Protein AF-A0AAV5K6R4-F1 (afdb_monomer)

Radius of gyration: 21.25 Å; Cα contacts (8 Å, |Δi|>4): 133; chains: 1; bounding box: 49×36×51 Å

Sequence (91 aa):
MRRYFHPDGSQTADPGDQVWGGHECCYCIVTSFFVGEGRIREHYVRINRWPRLLISRKEDWSWEMSNCIFHYNSIPDADKEGGTGPLSLLL

Foldseek 3Di:
DDWDADPVQKIFDDCPDPVQNGDIWGKDFDFDDDDDDDDDGDGDIDTHPDFDWDWDADPQQWIWTDDPPDIDIDDFDCVDDVTTHDPPPPD

Organism: NCBI:txid152421

Secondary structure (DSSP, 8-state):
--EEE-TTSEEEE-TT-TTTTT--EEEEEEE---SSS-----EEEEES-PPPPEEEE-TTSPEEEE-SS-EEEPPP-TTSTT-SS------

pLDDT: mean 71.45, std 11.91, range [42.09, 91.31]

Mean predicted aligned error: 14.52 Å

Structure (mmCIF, N/CA/C/O backbone):
data_AF-A0AAV5K6R4-F1
#
_entry.id   AF-A0AAV5K6R4-F1
#
loop_
_atom_site.group_PDB
_atom_site.id
_atom_site.type_symbol
_atom_site.label_atom_id
_atom_site.label_alt_id
_atom_site.label_comp_id
_atom_site.label_asym_id
_atom_site.label_entity_id
_atom_site.label_seq_id
_atom_site.pdbx_PDB_ins_code
_atom_site.Cartn_x
_atom_site.Cartn_y
_atom_site.Cartn_z
_atom_site.occupancy
_atom_site.B_iso_or_equiv
_atom_site.auth_seq_id
_atom_site.auth_comp_id
_atom_site.auth_asym_id
_atom_site.auth_atom_id
_atom_site.pdbx_PDB_model_num
ATOM 1 N N . MET A 1 1 ? 15.773 -9.566 -16.276 1.00 63.25 1 MET A N 1
ATOM 2 C CA . MET A 1 1 ? 14.669 -8.673 -15.877 1.00 63.25 1 MET A CA 1
ATOM 3 C C . MET A 1 1 ? 15.171 -7.240 -15.979 1.00 63.25 1 MET A C 1
ATOM 5 O O . MET A 1 1 ? 15.935 -6.822 -15.118 1.00 63.25 1 MET A O 1
ATOM 9 N N . ARG A 1 2 ? 14.869 -6.538 -17.079 1.00 64.19 2 ARG A N 1
ATOM 10 C CA . ARG A 1 2 ? 15.264 -5.133 -17.272 1.00 64.19 2 ARG A CA 1
ATOM 11 C C . ARG A 1 2 ? 14.056 -4.230 -17.047 1.00 64.19 2 ARG A C 1
ATOM 13 O O . ARG A 1 2 ? 12.924 -4.610 -17.351 1.00 64.19 2 ARG A O 1
ATOM 20 N N . ARG A 1 3 ? 14.298 -3.071 -16.445 1.00 72.25 3 ARG A N 1
ATOM 21 C CA . ARG A 1 3 ? 13.295 -2.039 -16.177 1.00 72.25 3 ARG A CA 1
ATOM 22 C C . ARG A 1 3 ? 13.809 -0.741 -16.765 1.00 72.25 3 ARG A C 1
ATOM 24 O O . ARG A 1 3 ? 14.975 -0.403 -16.559 1.00 72.25 3 ARG A O 1
ATOM 31 N N . TYR A 1 4 ? 12.944 -0.052 -17.491 1.00 78.00 4 TYR A N 1
ATOM 32 C CA . TYR A 1 4 ? 13.252 1.232 -18.097 1.00 78.00 4 TYR A CA 1
ATOM 33 C C . TYR A 1 4 ? 12.438 2.292 -17.371 1.00 78.00 4 TYR A C 1
ATOM 35 O O . TYR A 1 4 ? 11.218 2.178 -17.265 1.00 78.00 4 TYR A O 1
ATOM 43 N N . PHE A 1 5 ? 13.137 3.278 -16.821 1.00 76.25 5 PHE 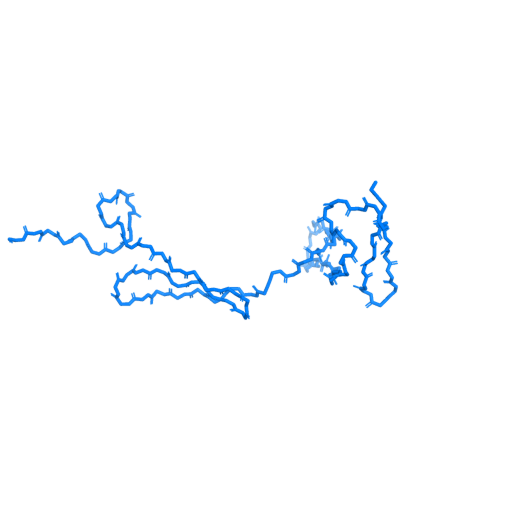A N 1
ATOM 44 C CA . PHE A 1 5 ? 12.545 4.381 -16.077 1.00 76.25 5 PHE A CA 1
ATOM 45 C C . PHE A 1 5 ? 12.497 5.596 -16.988 1.00 76.25 5 PHE A C 1
ATOM 47 O O . PHE A 1 5 ? 13.533 5.998 -17.526 1.00 76.25 5 PHE A O 1
ATOM 54 N N . HIS A 1 6 ? 11.310 6.167 -17.151 1.00 77.31 6 HIS A N 1
ATOM 55 C CA . HIS A 1 6 ? 11.101 7.315 -18.021 1.00 77.31 6 HIS A CA 1
ATOM 56 C C . HIS A 1 6 ? 11.052 8.618 -17.213 1.00 77.31 6 HIS A C 1
ATOM 58 O O . HIS A 1 6 ? 10.658 8.609 -16.044 1.00 77.31 6 HIS A O 1
ATOM 64 N N . PRO A 1 7 ? 11.436 9.763 -17.806 1.00 68.19 7 PRO A N 1
ATOM 65 C CA . PRO A 1 7 ? 11.418 11.055 -17.116 1.00 68.19 7 PRO A CA 1
ATOM 66 C C . PRO A 1 7 ? 10.037 11.501 -16.610 1.00 68.19 7 PRO A C 1
ATOM 68 O O . PRO A 1 7 ? 9.958 12.328 -15.706 1.00 68.19 7 PRO A O 1
ATOM 71 N N . ASP A 1 8 ? 8.959 10.967 -17.184 1.00 72.06 8 ASP A N 1
ATOM 72 C CA . ASP A 1 8 ? 7.570 11.287 -16.842 1.00 72.06 8 ASP A CA 1
ATOM 73 C C . ASP A 1 8 ? 7.018 10.493 -15.643 1.00 72.06 8 ASP A C 1
ATOM 75 O O . ASP A 1 8 ? 5.885 10.720 -15.221 1.00 72.06 8 ASP A O 1
ATOM 79 N N . GLY A 1 9 ? 7.804 9.578 -15.065 1.00 62.75 9 GLY A N 1
ATOM 80 C CA . GLY A 1 9 ? 7.351 8.745 -13.952 1.00 62.75 9 GLY A CA 1
ATOM 81 C C . GLY A 1 9 ? 6.682 7.431 -14.369 1.00 62.75 9 GLY A C 1
ATOM 82 O O . GLY A 1 9 ? 6.135 6.731 -13.511 1.00 62.75 9 GLY A O 1
ATOM 83 N N . SER A 1 10 ? 6.726 7.065 -15.652 1.00 68.81 10 SER A N 1
ATOM 84 C CA . SER A 1 10 ? 6.290 5.755 -16.142 1.00 68.81 10 SER A CA 1
ATOM 85 C C . SER A 1 10 ? 7.439 4.739 -16.178 1.00 68.81 10 SER A C 1
ATOM 87 O O . SER A 1 10 ? 8.623 5.083 -16.263 1.00 68.81 10 SER A O 1
ATOM 89 N N . GLN A 1 11 ? 7.100 3.453 -16.079 1.00 72.50 11 GLN A N 1
ATOM 90 C CA . GLN A 1 11 ? 8.053 2.354 -16.232 1.00 72.50 11 GLN A CA 1
ATOM 91 C C . GLN A 1 11 ? 7.574 1.367 -17.282 1.00 72.50 11 GLN A C 1
ATOM 93 O O . GLN A 1 11 ? 6.414 0.957 -17.267 1.00 72.50 11 GLN A O 1
ATOM 98 N N . THR A 1 12 ? 8.504 0.924 -18.127 1.00 77.19 12 THR A N 1
ATOM 99 C CA . THR A 1 12 ? 8.273 -0.179 -19.063 1.00 77.19 12 THR A CA 1
ATOM 100 C C . THR A 1 12 ? 9.159 -1.377 -18.729 1.00 77.19 12 THR A C 1
ATOM 102 O O . THR A 1 12 ? 10.249 -1.258 -18.150 1.00 77.19 12 THR A O 1
ATOM 105 N N . ALA A 1 13 ? 8.664 -2.563 -19.073 1.00 78.00 13 ALA A N 1
ATOM 106 C CA . ALA A 1 13 ? 9.373 -3.828 -18.938 1.00 78.00 13 ALA A CA 1
ATOM 107 C C . ALA A 1 13 ? 9.681 -4.414 -20.323 1.00 78.00 13 ALA A C 1
ATOM 109 O O . ALA A 1 13 ? 9.056 -4.043 -21.316 1.00 78.00 13 ALA A O 1
ATOM 110 N N . ASP A 1 14 ? 10.643 -5.337 -20.382 1.00 79.69 14 ASP A N 1
ATOM 111 C CA . ASP A 1 14 ? 10.897 -6.098 -21.607 1.00 79.69 14 ASP A CA 1
ATOM 112 C C . ASP A 1 14 ? 9.626 -6.857 -22.050 1.00 79.69 14 ASP A C 1
ATOM 114 O O . ASP A 1 14 ? 8.915 -7.391 -21.194 1.00 79.69 14 ASP A O 1
ATOM 118 N N . PRO A 1 15 ? 9.372 -7.011 -23.364 1.00 69.56 15 PRO A N 1
ATOM 119 C CA . PRO A 1 15 ? 8.209 -7.745 -23.882 1.00 69.56 15 PRO A CA 1
ATOM 120 C C . PRO A 1 15 ? 8.099 -9.209 -23.415 1.00 69.56 15 PRO A C 1
ATOM 122 O O . PRO A 1 15 ? 7.035 -9.808 -23.509 1.00 69.56 15 PRO A O 1
ATOM 125 N N . GLY A 1 16 ? 9.192 -9.797 -22.915 1.00 73.56 16 GLY A N 1
ATOM 126 C CA . GLY A 1 16 ? 9.227 -11.151 -22.348 1.00 73.56 16 GLY A CA 1
ATOM 127 C C . GLY A 1 16 ? 9.063 -11.215 -20.826 1.00 73.56 16 GLY A C 1
ATOM 128 O O . GLY A 1 16 ? 9.263 -12.283 -20.242 1.00 73.56 16 GLY A O 1
ATOM 129 N N . ASP A 1 17 ? 8.766 -10.095 -20.161 1.00 74.62 17 ASP A N 1
ATOM 130 C CA . ASP A 1 17 ? 8.673 -10.044 -18.707 1.00 74.62 17 ASP A CA 1
ATOM 131 C C . ASP A 1 17 ? 7.434 -10.781 -18.180 1.00 74.62 17 ASP A C 1
ATOM 133 O O . ASP A 1 17 ? 6.303 -10.314 -18.295 1.00 74.62 17 ASP A O 1
ATOM 137 N N . GLN A 1 18 ? 7.672 -11.935 -17.559 1.00 64.56 18 GLN A N 1
ATOM 138 C CA . GLN A 1 18 ? 6.623 -12.813 -17.031 1.00 64.56 18 GLN A CA 1
ATOM 139 C C . GLN A 1 18 ? 5.929 -12.268 -15.773 1.00 64.56 18 GLN A C 1
ATOM 141 O O . GLN A 1 18 ? 4.904 -12.806 -15.371 1.00 64.56 18 GLN A O 1
ATOM 146 N N . VAL A 1 19 ? 6.485 -11.242 -15.120 1.00 60.78 19 VAL A N 1
ATOM 147 C CA . VAL A 1 19 ? 5.939 -10.706 -13.863 1.00 60.78 19 VAL A CA 1
ATOM 148 C C . VAL A 1 19 ? 4.924 -9.607 -14.147 1.00 60.78 19 VAL A C 1
ATOM 150 O O . VAL A 1 19 ? 3.925 -9.508 -13.442 1.00 60.78 19 VAL A O 1
ATOM 153 N N . TRP A 1 20 ? 5.171 -8.774 -15.161 1.00 61.25 20 TRP A N 1
ATOM 154 C CA . TRP A 1 20 ? 4.271 -7.673 -15.528 1.00 61.25 20 TRP A CA 1
ATOM 155 C C . TRP A 1 20 ? 3.510 -7.894 -16.824 1.00 61.25 20 TRP A C 1
ATOM 157 O O . TRP A 1 20 ? 2.629 -7.099 -17.119 1.00 61.25 20 TRP A O 1
ATOM 167 N N . GLY A 1 21 ? 3.839 -8.914 -17.619 1.00 56.31 21 GLY A N 1
ATOM 168 C CA . GLY A 1 21 ? 3.125 -9.211 -18.864 1.00 56.31 21 GLY A CA 1
ATOM 169 C C . GLY A 1 21 ? 3.094 -8.046 -19.863 1.00 56.31 21 GLY A C 1
ATOM 170 O O . GLY A 1 21 ? 2.177 -7.970 -20.671 1.00 56.31 21 GLY A O 1
ATOM 171 N N . GLY A 1 22 ? 4.048 -7.108 -19.782 1.00 54.47 22 GLY A N 1
ATOM 172 C CA . GLY A 1 22 ? 4.065 -5.892 -20.603 1.00 54.47 22 GLY A CA 1
ATOM 173 C C . GLY A 1 22 ? 3.137 -4.760 -20.137 1.00 54.47 22 GLY A C 1
ATOM 174 O O . GLY A 1 22 ? 2.994 -3.779 -20.860 1.00 54.47 22 GLY A O 1
ATOM 175 N N . HIS A 1 23 ? 2.522 -4.852 -18.954 1.00 53.38 23 HIS A N 1
ATOM 176 C CA . HIS A 1 23 ? 1.701 -3.774 -18.398 1.00 53.38 23 HIS A CA 1
ATOM 177 C C . HIS A 1 23 ? 2.556 -2.596 -17.905 1.00 53.38 23 HIS A C 1
ATOM 179 O O . HIS A 1 23 ? 3.548 -2.782 -17.200 1.00 53.38 23 HIS A O 1
ATOM 185 N N . GLU A 1 24 ? 2.146 -1.375 -18.249 1.00 55.38 24 GLU A N 1
ATOM 186 C CA . GLU A 1 24 ? 2.704 -0.145 -17.683 1.00 55.38 24 GLU A CA 1
ATOM 187 C C . GLU A 1 24 ? 2.303 -0.018 -16.208 1.00 55.38 24 GLU A C 1
ATOM 189 O O . GLU A 1 24 ? 1.167 -0.312 -15.824 1.00 55.38 24 GLU A O 1
ATOM 194 N N . CYS A 1 25 ? 3.226 0.431 -15.358 1.00 56.81 25 CYS A N 1
ATOM 195 C CA . CYS A 1 25 ? 2.924 0.734 -13.961 1.00 56.81 25 CYS A CA 1
ATOM 196 C C . CYS A 1 25 ? 3.391 2.140 -13.601 1.00 56.81 25 CYS A C 1
ATOM 198 O O . CYS A 1 25 ? 4.450 2.600 -14.030 1.00 56.81 25 CYS A O 1
ATOM 200 N N . CYS A 1 26 ? 2.619 2.806 -12.745 1.00 61.38 26 CYS A N 1
ATOM 201 C CA . CYS A 1 26 ? 2.996 4.093 -12.180 1.00 61.38 26 CYS A CA 1
ATOM 202 C C . CYS A 1 26 ? 3.918 3.886 -10.972 1.00 61.38 26 CYS A C 1
ATOM 204 O O . CYS A 1 26 ? 3.645 3.042 -10.104 1.00 61.38 26 CYS A O 1
ATOM 206 N N . TYR A 1 27 ? 4.977 4.691 -10.877 1.00 65.88 27 TYR A N 1
ATOM 207 C CA . TYR A 1 27 ? 5.825 4.747 -9.691 1.00 65.88 27 TYR A CA 1
ATOM 208 C C . TYR A 1 27 ? 5.844 6.138 -9.070 1.00 65.88 27 TYR A C 1
ATOM 210 O O . TYR A 1 27 ? 5.525 7.137 -9.707 1.00 65.88 27 TYR A O 1
ATOM 218 N N . CYS A 1 28 ? 6.249 6.211 -7.807 1.00 64.81 28 CYS A N 1
ATOM 219 C CA . CYS A 1 28 ? 6.671 7.469 -7.210 1.00 64.81 28 CYS A CA 1
ATOM 220 C C . CYS A 1 28 ? 8.012 7.299 -6.501 1.00 64.81 28 CYS A C 1
ATOM 222 O O . CYS A 1 28 ? 8.301 6.254 -5.910 1.00 64.81 28 CYS A O 1
ATOM 224 N N . ILE A 1 29 ? 8.839 8.339 -6.579 1.00 69.88 29 ILE A N 1
ATOM 225 C CA . ILE A 1 29 ? 10.073 8.431 -5.805 1.00 69.88 29 ILE A CA 1
ATOM 226 C C . ILE A 1 29 ? 9.677 8.937 -4.425 1.00 69.88 29 ILE A C 1
ATOM 228 O O . ILE A 1 29 ? 9.211 10.068 -4.281 1.00 69.88 29 ILE A O 1
ATOM 232 N N . VAL A 1 30 ? 9.837 8.094 -3.410 1.00 67.75 30 VAL A N 1
ATOM 233 C CA . VAL A 1 30 ? 9.650 8.517 -2.027 1.00 67.75 30 VAL A CA 1
ATOM 234 C C . VAL A 1 30 ? 10.992 9.018 -1.530 1.00 67.75 30 VAL A C 1
ATOM 236 O O . VAL A 1 30 ? 11.976 8.286 -1.542 1.00 67.75 30 VAL A O 1
ATOM 239 N N . THR A 1 31 ? 11.025 10.286 -1.133 1.00 66.25 31 THR A N 1
ATOM 240 C CA . THR A 1 31 ? 12.163 10.872 -0.431 1.00 66.25 31 THR A CA 1
ATOM 241 C C . THR A 1 31 ? 11.677 11.296 0.943 1.00 66.25 31 THR A C 1
ATOM 243 O O . THR A 1 31 ? 10.902 12.245 1.061 1.00 66.25 31 THR A O 1
ATOM 246 N N . SER A 1 32 ? 12.089 10.574 1.980 1.00 60.12 32 SER A N 1
ATOM 247 C CA . SER A 1 32 ? 11.881 11.001 3.360 1.00 60.12 32 SER A CA 1
ATOM 248 C C . SER A 1 32 ? 12.929 12.057 3.726 1.00 60.12 32 SER A C 1
ATOM 250 O O . SER A 1 32 ? 14.133 11.842 3.586 1.00 60.12 32 SER A O 1
ATOM 252 N N . PHE A 1 33 ? 12.471 13.224 4.182 1.00 53.69 33 PHE A N 1
ATOM 253 C CA . PHE A 1 33 ? 13.328 14.252 4.771 1.00 53.69 33 PHE A CA 1
ATOM 254 C C . PHE A 1 33 ? 13.059 14.305 6.277 1.00 53.69 33 PHE A C 1
ATOM 256 O O . PHE A 1 33 ? 11.918 14.503 6.689 1.00 53.69 33 PHE A O 1
ATOM 263 N N . PHE A 1 34 ? 14.100 14.151 7.095 1.00 55.31 34 PHE A N 1
ATOM 264 C CA . PHE A 1 34 ? 14.052 14.525 8.510 1.00 55.31 34 PHE A CA 1
ATOM 265 C C . PHE A 1 34 ? 14.408 16.009 8.667 1.00 55.31 34 PHE A C 1
ATOM 267 O O . PHE A 1 34 ? 15.340 16.498 8.025 1.00 55.31 34 PHE A O 1
ATOM 274 N N . VAL A 1 35 ? 13.703 16.715 9.555 1.00 52.97 35 VAL A N 1
ATOM 275 C CA . VAL A 1 35 ? 14.157 17.994 10.119 1.00 52.97 35 VAL A CA 1
ATOM 276 C C . VAL A 1 35 ? 14.908 17.667 11.414 1.00 52.97 35 VAL A C 1
ATOM 278 O O . VAL A 1 35 ? 14.282 17.284 12.396 1.00 52.97 35 VAL A O 1
ATOM 281 N N . GLY A 1 36 ? 16.240 17.801 11.397 1.00 52.88 36 GLY A N 1
ATOM 282 C CA . GLY A 1 36 ? 17.118 17.665 12.572 1.00 52.88 36 GLY A CA 1
ATOM 283 C C . GLY A 1 36 ? 17.773 16.286 12.781 1.00 52.88 36 GLY A C 1
ATOM 284 O O . GLY A 1 36 ? 17.129 15.251 12.671 1.00 52.88 36 GLY A O 1
ATOM 285 N N . GLU A 1 37 ? 19.078 16.313 13.085 1.00 64.56 37 GLU A N 1
ATOM 286 C CA . GLU A 1 37 ? 19.910 15.240 13.681 1.00 64.56 37 GLU A CA 1
ATOM 287 C C . GLU A 1 37 ? 20.091 13.890 12.943 1.00 64.56 37 GLU A C 1
ATOM 289 O O . GLU A 1 37 ? 20.323 12.849 13.550 1.00 64.56 37 GLU A O 1
ATOM 294 N N . GLY A 1 38 ? 20.150 13.907 11.609 1.00 59.12 38 GLY A N 1
ATOM 295 C CA . GLY A 1 38 ? 21.094 13.027 10.897 1.00 59.12 38 GLY A CA 1
ATOM 296 C C . GLY A 1 38 ? 20.793 11.520 10.827 1.00 59.12 38 GLY A C 1
ATOM 297 O O . GLY A 1 38 ? 21.709 10.715 11.005 1.00 59.12 38 GLY A O 1
ATOM 298 N N . ARG A 1 39 ? 19.573 11.104 10.449 1.00 55.53 39 ARG A N 1
ATOM 299 C CA . ARG A 1 39 ? 19.327 9.733 9.949 1.00 55.53 39 ARG A CA 1
ATOM 300 C C . ARG A 1 39 ? 18.639 9.667 8.576 1.00 55.53 39 ARG A C 1
ATOM 302 O O . ARG A 1 39 ? 17.744 10.441 8.266 1.00 55.53 39 ARG A O 1
ATOM 309 N N . ILE A 1 40 ? 19.185 8.720 7.802 1.00 56.44 40 ILE A N 1
ATOM 310 C CA . ILE A 1 40 ? 18.920 8.141 6.469 1.00 56.44 40 ILE A CA 1
ATOM 311 C C . ILE A 1 40 ? 17.974 8.898 5.518 1.00 56.44 40 ILE A C 1
ATOM 313 O O . ILE A 1 40 ? 16.765 8.966 5.719 1.00 56.44 40 ILE A O 1
ATOM 317 N N . ARG A 1 41 ? 18.542 9.333 4.381 1.00 53.66 41 ARG A N 1
ATOM 318 C CA . ARG A 1 41 ? 17.801 9.591 3.138 1.00 53.66 41 ARG A CA 1
ATOM 319 C C . ARG A 1 41 ? 17.450 8.255 2.489 1.00 53.66 41 ARG A C 1
ATOM 321 O O . ARG A 1 41 ? 18.282 7.673 1.795 1.00 53.66 41 ARG A O 1
ATOM 328 N N . GLU A 1 42 ? 16.243 7.757 2.717 1.00 56.66 42 GLU A N 1
ATOM 329 C CA . GLU A 1 42 ? 15.748 6.602 1.971 1.00 56.66 42 GLU A CA 1
ATOM 330 C C . GLU A 1 42 ? 15.095 7.101 0.687 1.00 56.66 42 GLU A C 1
ATOM 332 O O . GLU A 1 42 ? 13.972 7.603 0.687 1.00 56.66 42 GLU A O 1
ATOM 337 N N . HIS A 1 43 ? 15.838 6.993 -0.412 1.00 64.75 43 HIS A N 1
ATOM 338 C CA . HIS A 1 43 ? 15.288 7.136 -1.751 1.00 64.75 43 HIS A CA 1
ATOM 339 C C . HIS A 1 43 ? 14.888 5.748 -2.228 1.00 64.75 43 HIS A C 1
ATOM 341 O O . HIS A 1 43 ? 15.733 4.977 -2.683 1.00 64.75 43 HIS A O 1
ATOM 347 N N . TYR A 1 44 ? 13.607 5.414 -2.108 1.00 68.12 44 TYR A N 1
ATOM 348 C CA . TYR A 1 44 ? 13.085 4.181 -2.684 1.00 68.12 44 TYR A CA 1
ATOM 349 C C . TYR A 1 44 ? 12.033 4.485 -3.742 1.00 68.12 44 TYR A C 1
ATOM 351 O O . TYR A 1 44 ? 11.297 5.476 -3.686 1.00 68.12 44 TYR A O 1
ATOM 359 N N . VAL A 1 45 ? 11.980 3.610 -4.740 1.00 64.50 45 VAL A N 1
ATOM 360 C CA . VAL A 1 45 ? 10.965 3.656 -5.783 1.00 64.50 45 VAL A CA 1
ATOM 361 C C . VAL A 1 45 ? 9.800 2.800 -5.319 1.00 64.50 45 VAL A C 1
ATOM 363 O O . VAL A 1 45 ? 9.943 1.589 -5.148 1.00 64.50 45 VAL A O 1
ATOM 366 N N . ARG A 1 46 ? 8.635 3.417 -5.118 1.00 67.06 46 ARG A N 1
ATOM 367 C CA . ARG A 1 46 ? 7.403 2.666 -4.886 1.00 67.06 46 ARG A CA 1
ATOM 368 C C . ARG A 1 46 ? 6.742 2.400 -6.222 1.00 67.06 46 ARG A C 1
ATOM 370 O O . ARG A 1 46 ? 6.289 3.331 -6.880 1.00 67.06 46 ARG A O 1
ATOM 377 N N . ILE A 1 47 ? 6.666 1.131 -6.584 1.00 64.94 47 ILE A N 1
ATOM 378 C CA . ILE A 1 47 ? 6.014 0.668 -7.801 1.00 64.94 47 ILE A CA 1
ATOM 379 C C . ILE A 1 47 ? 4.668 0.054 -7.417 1.00 64.94 47 ILE A C 1
ATOM 381 O O . ILE A 1 47 ? 4.605 -0.676 -6.431 1.00 64.94 47 ILE A O 1
ATOM 385 N N . ASN A 1 48 ? 3.601 0.373 -8.157 1.00 66.19 48 ASN A N 1
ATOM 386 C CA . ASN A 1 48 ? 2.218 -0.004 -7.833 1.00 66.19 48 ASN A CA 1
ATOM 387 C C . ASN A 1 48 ? 1.745 0.603 -6.505 1.00 66.19 48 ASN A C 1
ATOM 389 O O . ASN A 1 48 ? 1.683 -0.043 -5.455 1.00 66.19 48 ASN A O 1
ATOM 393 N N . ARG A 1 49 ? 1.399 1.897 -6.540 1.00 65.62 49 ARG A N 1
ATOM 394 C CA . ARG A 1 49 ? 0.780 2.566 -5.392 1.00 65.62 49 ARG A CA 1
ATOM 395 C C . ARG A 1 49 ? -0.570 1.916 -5.104 1.00 65.62 49 ARG A C 1
ATOM 397 O O . ARG A 1 49 ? -1.560 2.242 -5.749 1.00 65.62 49 ARG A O 1
ATOM 404 N N . TRP A 1 50 ? -0.613 1.053 -4.091 1.00 67.94 50 TRP A N 1
ATOM 405 C CA . TRP A 1 50 ?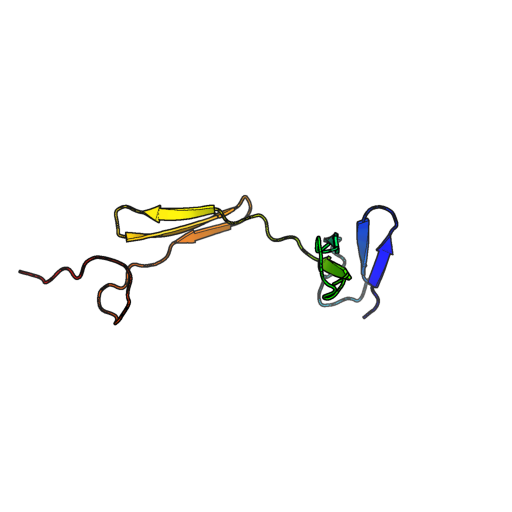 -1.888 0.613 -3.537 1.00 67.94 50 TRP A CA 1
ATOM 406 C C . TRP A 1 50 ? -2.686 1.853 -3.112 1.00 67.94 50 TRP A C 1
ATOM 408 O O . TRP A 1 50 ? -2.150 2.673 -2.346 1.00 67.94 50 TRP A O 1
ATOM 418 N N . PRO A 1 51 ? -3.916 2.043 -3.620 1.00 75.75 51 PRO A N 1
ATOM 419 C CA . PRO A 1 51 ? -4.755 3.138 -3.172 1.00 75.75 51 PRO A CA 1
ATOM 420 C C . PRO A 1 51 ? -4.927 3.070 -1.655 1.00 75.75 51 PRO A C 1
ATOM 422 O O . PRO A 1 51 ? -4.964 1.982 -1.071 1.00 75.75 51 PRO A O 1
ATOM 425 N N . ARG A 1 52 ? -4.989 4.240 -1.009 1.00 78.56 52 ARG A N 1
ATOM 426 C CA . ARG A 1 52 ? -5.141 4.323 0.447 1.00 78.56 52 ARG A CA 1
ATOM 427 C C . ARG A 1 52 ? -6.385 3.532 0.849 1.00 78.56 52 ARG A C 1
ATOM 429 O O . ARG A 1 52 ? -7.466 3.809 0.339 1.00 78.56 52 ARG A O 1
ATOM 436 N N . LEU A 1 53 ? -6.206 2.571 1.749 1.00 80.19 53 LEU A N 1
ATOM 437 C CA . LEU A 1 53 ? -7.316 1.842 2.344 1.00 80.19 53 LEU A CA 1
ATOM 438 C C . LEU A 1 53 ? -7.989 2.739 3.385 1.00 80.19 53 LEU A C 1
ATOM 440 O O . LEU A 1 53 ? -7.317 3.292 4.261 1.00 80.19 53 LEU A O 1
ATOM 444 N N . LEU A 1 54 ? -9.302 2.893 3.265 1.00 88.50 54 LEU A N 1
ATOM 445 C CA . LEU A 1 54 ? -10.152 3.347 4.353 1.00 88.50 54 LEU A CA 1
ATOM 446 C C . LEU A 1 54 ? -10.426 2.140 5.248 1.00 88.50 54 LEU A C 1
ATOM 448 O O . LEU A 1 54 ? -10.749 1.071 4.739 1.00 88.50 54 LEU A O 1
ATOM 452 N N . ILE A 1 55 ? -10.265 2.311 6.557 1.00 90.75 55 ILE A N 1
ATOM 453 C CA . ILE A 1 55 ? -10.495 1.258 7.548 1.00 90.75 55 ILE A CA 1
ATOM 454 C C . ILE A 1 55 ? -11.582 1.749 8.496 1.00 90.75 55 ILE A C 1
ATOM 456 O O . ILE A 1 55 ? -11.448 2.834 9.067 1.00 90.75 55 ILE A O 1
ATOM 460 N N . SER A 1 56 ? -12.644 0.968 8.666 1.00 90.69 5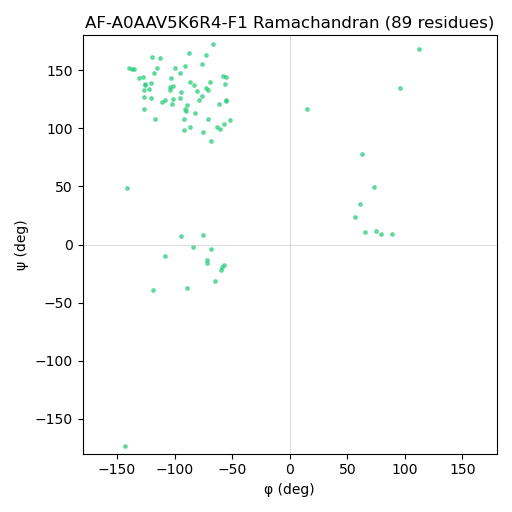6 SER A N 1
ATOM 461 C CA . SER A 1 56 ? -13.754 1.290 9.566 1.00 90.69 56 SER A CA 1
ATOM 462 C C . SER A 1 56 ? -14.239 0.054 10.321 1.00 90.69 56 SER A C 1
ATOM 464 O O . SER A 1 56 ? -14.104 -1.080 9.857 1.00 90.69 56 SER A O 1
ATOM 466 N N . ARG A 1 57 ? -14.791 0.277 11.517 1.00 90.38 57 ARG A N 1
ATOM 467 C CA . ARG A 1 57 ? -15.446 -0.761 12.319 1.00 90.38 57 ARG A CA 1
ATOM 468 C C . ARG A 1 57 ? -16.948 -0.732 12.040 1.00 90.38 57 ARG A C 1
ATOM 470 O O . ARG A 1 57 ? -17.539 0.345 12.092 1.00 90.38 57 ARG A O 1
ATOM 477 N N . LYS A 1 58 ? -17.550 -1.889 11.760 1.00 88.19 58 LYS A N 1
ATOM 478 C CA . LYS A 1 58 ? -19.002 -2.054 11.592 1.00 88.19 58 LYS A CA 1
ATOM 479 C C . LYS A 1 58 ? -19.694 -2.334 12.927 1.00 88.19 58 LYS A C 1
ATOM 481 O O . LYS A 1 58 ? -19.049 -2.696 13.910 1.00 88.19 58 LYS A O 1
ATOM 486 N N . GLU A 1 59 ? -21.017 -2.185 12.946 1.00 86.81 59 GLU A N 1
ATOM 487 C CA . GLU A 1 59 ? -21.860 -2.441 14.126 1.00 86.81 59 GLU A CA 1
ATOM 488 C C . GLU A 1 59 ? -21.864 -3.916 14.550 1.00 86.81 59 GLU A C 1
ATOM 490 O O . GLU A 1 59 ? -21.913 -4.218 15.739 1.00 86.81 59 GLU A O 1
ATOM 495 N N . ASP A 1 60 ? -21.729 -4.837 13.592 1.00 84.12 60 ASP A N 1
ATOM 496 C CA . ASP A 1 60 ? -21.553 -6.277 13.836 1.00 84.12 60 ASP A CA 1
ATOM 497 C C . ASP A 1 60 ? -20.136 -6.637 14.321 1.00 84.12 60 ASP A C 1
ATOM 499 O O . ASP A 1 60 ? -19.782 -7.810 14.422 1.00 84.12 60 ASP A O 1
ATOM 503 N N . TRP A 1 61 ? -19.324 -5.619 14.621 1.00 82.25 61 TRP A N 1
ATOM 504 C CA . TRP A 1 61 ? -17.941 -5.712 15.060 1.00 82.25 61 TRP A CA 1
ATOM 505 C C . TRP A 1 61 ? -16.964 -6.290 14.037 1.00 82.25 61 TRP A C 1
ATOM 507 O O . TRP A 1 61 ? -15.801 -6.499 14.393 1.00 82.25 61 TRP A O 1
ATOM 517 N N . SER A 1 62 ? -17.365 -6.468 12.782 1.00 83.06 62 SER A N 1
ATOM 518 C CA . SER A 1 62 ? -16.422 -6.713 11.694 1.00 83.06 62 SER A CA 1
ATOM 519 C C . SER A 1 62 ? -15.647 -5.439 11.320 1.00 83.06 62 SER A C 1
ATOM 521 O O . SER A 1 62 ? -16.002 -4.312 11.688 1.00 83.06 62 SER A O 1
ATOM 523 N N . TRP A 1 63 ? -14.544 -5.618 10.601 1.00 86.31 63 TRP A N 1
ATOM 524 C CA . TRP A 1 63 ? -13.777 -4.550 9.974 1.00 86.31 63 TRP A CA 1
ATOM 525 C C . TRP A 1 63 ? -14.091 -4.482 8.487 1.00 86.31 63 TRP A C 1
ATOM 527 O O . TRP A 1 63 ? -14.091 -5.504 7.799 1.0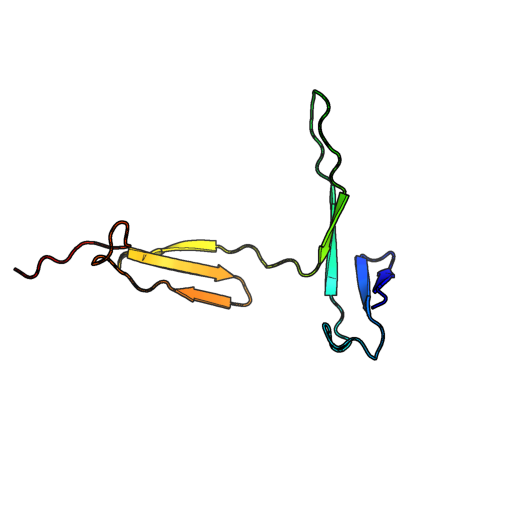0 86.31 63 TRP A O 1
ATOM 537 N N . GLU A 1 64 ? -14.266 -3.267 7.979 1.00 91.31 64 GLU A N 1
ATOM 538 C CA . GLU A 1 64 ? -14.249 -2.991 6.549 1.00 91.31 64 GLU A CA 1
ATOM 539 C C . GLU A 1 64 ? -12.928 -2.336 6.168 1.00 91.31 64 GLU A C 1
ATOM 541 O O . GLU A 1 64 ? -12.473 -1.390 6.817 1.00 91.31 64 GLU A O 1
ATOM 546 N N . MET A 1 65 ? -12.322 -2.833 5.093 1.00 90.06 65 MET A N 1
ATOM 547 C CA . MET A 1 65 ? -11.176 -2.199 4.457 1.00 90.06 65 MET A CA 1
ATOM 548 C C . MET A 1 65 ? -11.484 -2.020 2.980 1.00 90.06 65 MET A C 1
ATOM 550 O O . MET A 1 65 ? -11.650 -3.002 2.255 1.00 90.06 65 MET A O 1
ATOM 554 N N . SER A 1 66 ? -11.551 -0.779 2.516 1.00 91.12 66 SER A N 1
ATOM 555 C CA . SER A 1 66 ? -11.946 -0.490 1.138 1.00 91.12 66 SER A CA 1
ATOM 556 C C . SER A 1 66 ? -11.053 0.546 0.479 1.00 91.12 66 SER A C 1
ATOM 558 O O . SER A 1 66 ? -10.456 1.415 1.118 1.00 91.12 66 SER A O 1
ATOM 560 N N . ASN A 1 67 ? -10.933 0.430 -0.838 1.00 86.75 67 ASN A N 1
ATOM 561 C CA . ASN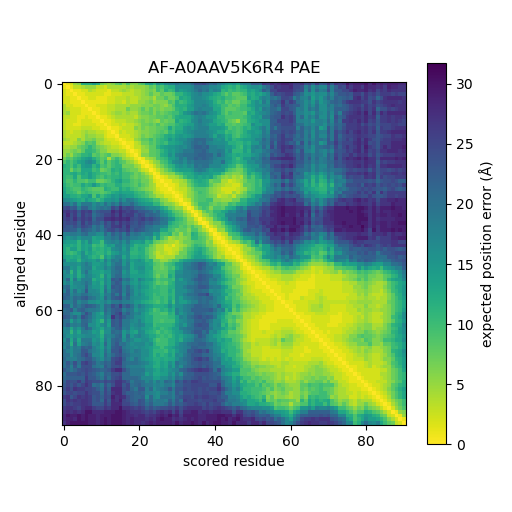 A 1 67 ? -10.409 1.473 -1.701 1.00 86.75 67 ASN A CA 1
ATOM 562 C C . ASN A 1 67 ? -11.173 1.478 -3.036 1.00 86.75 67 ASN A C 1
ATOM 564 O O . ASN A 1 67 ? -12.159 0.766 -3.206 1.00 86.75 67 ASN A O 1
ATOM 568 N N . CYS A 1 68 ? -10.727 2.281 -4.002 1.00 81.38 68 CYS A N 1
ATOM 569 C CA . CYS A 1 68 ? -11.391 2.392 -5.305 1.00 81.38 68 CYS A CA 1
ATOM 570 C C . CYS A 1 68 ? -11.309 1.135 -6.194 1.00 81.38 68 CYS A C 1
ATOM 572 O O . CYS A 1 68 ? -11.884 1.142 -7.277 1.00 81.38 68 CYS A O 1
ATOM 574 N N . ILE A 1 69 ? -10.597 0.085 -5.775 1.00 80.75 69 ILE A N 1
ATOM 575 C CA . ILE A 1 69 ? -10.380 -1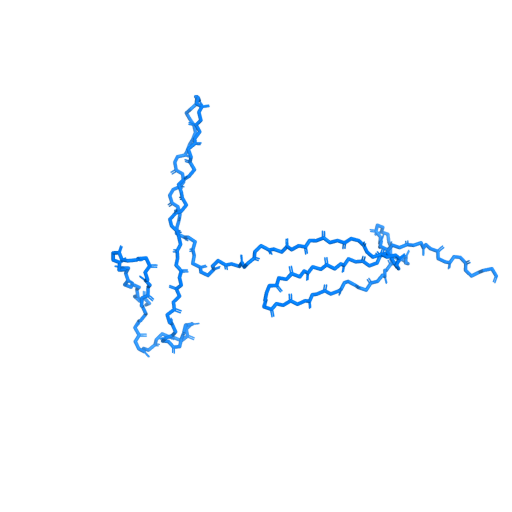.142 -6.555 1.00 80.75 69 ILE A CA 1
ATOM 576 C C . ILE A 1 69 ? -10.966 -2.365 -5.831 1.00 80.75 69 ILE A C 1
ATOM 578 O O . ILE A 1 69 ? -11.548 -3.234 -6.472 1.00 80.75 69 ILE A O 1
ATOM 582 N N . PHE A 1 70 ? -10.845 -2.435 -4.502 1.00 78.44 70 PHE A N 1
ATOM 583 C CA . PHE A 1 70 ? -11.227 -3.605 -3.709 1.00 78.44 70 PHE A CA 1
ATOM 584 C C . PHE A 1 70 ? -11.984 -3.235 -2.432 1.00 78.44 70 PHE A C 1
ATOM 586 O O . PHE A 1 70 ? -11.753 -2.183 -1.834 1.00 78.44 70 PHE A O 1
ATOM 593 N N . HIS A 1 71 ? -12.854 -4.151 -2.001 1.00 87.31 71 HIS A N 1
ATOM 594 C CA . HIS A 1 71 ? -13.555 -4.119 -0.719 1.00 87.31 71 HIS A CA 1
ATOM 595 C C . HIS A 1 71 ? -13.317 -5.439 0.017 1.00 87.31 71 HIS A C 1
ATOM 597 O O . HIS A 1 71 ? -13.564 -6.512 -0.533 1.00 87.31 71 HIS A O 1
ATOM 603 N N . TYR A 1 72 ? -12.860 -5.350 1.261 1.00 86.62 72 TYR A N 1
ATOM 604 C CA . TYR A 1 72 ? -12.635 -6.482 2.151 1.00 86.62 72 TYR A CA 1
ATOM 605 C C . TYR A 1 72 ? -13.484 -6.319 3.407 1.00 86.62 72 TYR A C 1
ATOM 607 O O . TYR A 1 72 ? -13.563 -5.228 3.972 1.00 86.62 72 TYR A O 1
ATOM 615 N N . ASN A 1 73 ? -14.071 -7.423 3.857 1.00 88.69 73 ASN A N 1
ATOM 616 C CA . ASN A 1 73 ? -14.792 -7.510 5.119 1.00 88.69 73 ASN A CA 1
ATOM 617 C C . ASN A 1 73 ? -14.152 -8.604 5.964 1.00 88.69 73 ASN A C 1
ATOM 619 O O . ASN A 1 73 ? -13.875 -9.689 5.447 1.00 88.69 73 ASN A O 1
ATOM 623 N N . SER A 1 74 ? -13.906 -8.327 7.242 1.00 84.25 74 SER A N 1
ATOM 624 C CA . SER A 1 74 ? -13.540 -9.386 8.177 1.00 84.25 74 SER A CA 1
ATOM 625 C C . SER A 1 74 ? -14.775 -10.193 8.568 1.00 84.25 74 SER A C 1
ATOM 627 O O . SER A 1 74 ? -15.900 -9.700 8.530 1.00 84.25 7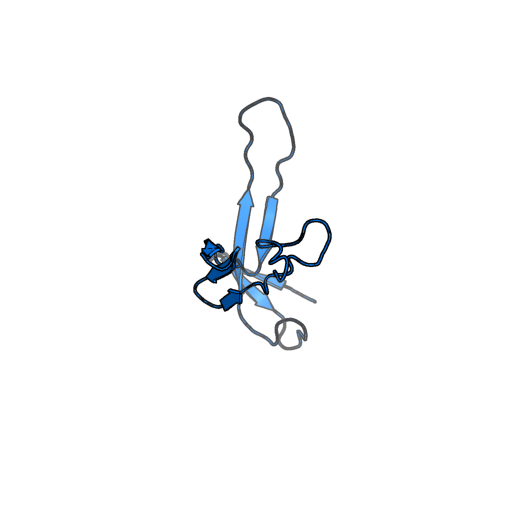4 SER A O 1
ATOM 629 N N . ILE A 1 75 ? -14.553 -11.437 8.973 1.00 83.75 75 ILE A N 1
ATOM 630 C CA . ILE A 1 75 ? -15.578 -12.260 9.609 1.00 83.75 75 ILE A CA 1
ATOM 631 C C . ILE A 1 75 ? -15.379 -12.101 11.122 1.00 83.75 75 ILE A C 1
ATOM 633 O O . ILE A 1 75 ? -14.242 -12.287 11.564 1.00 83.75 75 ILE A O 1
ATOM 637 N N . PRO A 1 76 ? -16.413 -11.728 11.900 1.00 81.50 76 PRO A N 1
ATOM 638 C CA . PRO A 1 76 ? -16.324 -11.708 13.356 1.00 81.50 76 PRO A CA 1
ATOM 639 C C . PRO A 1 76 ? -15.915 -13.080 13.899 1.00 81.50 76 PRO A C 1
ATOM 641 O O . PRO A 1 76 ? -16.391 -14.110 13.426 1.00 81.50 76 PRO A O 1
ATOM 644 N N . ASP A 1 77 ? -15.031 -13.090 14.887 1.00 80.19 77 ASP A N 1
ATOM 645 C CA . ASP A 1 77 ? -14.416 -14.299 15.438 1.00 80.19 77 ASP A CA 1
ATOM 646 C C . ASP A 1 77 ? -14.267 -14.213 16.959 1.00 80.19 77 ASP A C 1
ATOM 648 O O . ASP A 1 77 ? -13.204 -14.454 17.528 1.00 80.19 77 ASP A O 1
ATOM 652 N N . ALA A 1 78 ? -15.361 -13.834 17.622 1.00 83.38 78 ALA A N 1
ATOM 653 C CA . ALA A 1 78 ? -15.437 -13.639 19.068 1.00 83.38 78 ALA A CA 1
ATOM 654 C C . ALA A 1 78 ? -15.090 -14.892 19.897 1.00 83.38 78 ALA A C 1
ATOM 656 O O . ALA A 1 78 ? -14.779 -14.780 21.078 1.00 83.38 78 ALA A O 1
ATOM 657 N N . ASP A 1 79 ? -15.143 -16.081 19.297 1.00 82.56 79 ASP A N 1
ATOM 658 C CA . ASP A 1 79 ? -14.770 -17.355 19.912 1.00 82.56 79 ASP A CA 1
ATOM 659 C C . ASP A 1 79 ? -13.254 -17.518 20.108 1.00 82.56 79 ASP A C 1
ATOM 661 O O . ASP A 1 79 ? -12.817 -18.382 20.871 1.00 82.56 79 ASP A O 1
ATOM 665 N N . LYS A 1 80 ? -12.441 -16.691 19.442 1.00 80.62 80 LYS A N 1
ATOM 666 C CA . LYS A 1 80 ? -10.980 -16.763 19.507 1.00 80.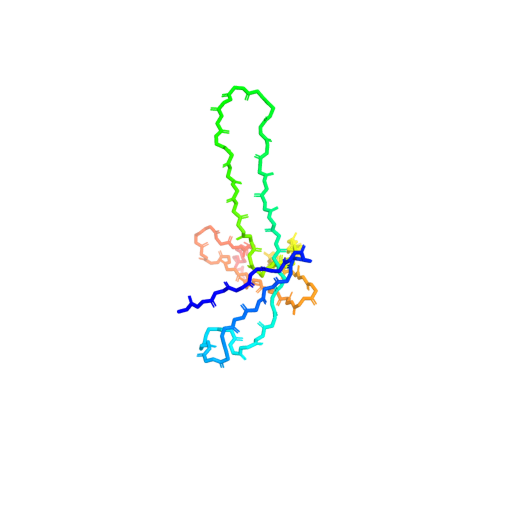62 80 LYS A CA 1
ATOM 667 C C . LYS A 1 80 ? -10.410 -15.798 20.537 1.00 80.62 80 LYS A C 1
ATOM 669 O O . LYS A 1 80 ? -10.903 -14.688 20.736 1.00 80.62 80 LYS A O 1
ATOM 674 N N . GLU A 1 81 ? -9.301 -16.195 21.154 1.00 77.94 81 GLU A N 1
ATOM 675 C CA . GLU A 1 81 ? -8.542 -15.317 22.043 1.00 77.94 81 GLU A CA 1
ATOM 676 C C . GLU A 1 81 ? -8.037 -14.085 21.268 1.00 77.94 81 GLU A C 1
ATOM 678 O O . GLU A 1 81 ? -7.338 -14.211 20.263 1.00 77.94 81 GLU A O 1
ATOM 683 N N . GLY A 1 82 ? -8.436 -12.886 21.708 1.00 75.81 82 GLY A N 1
ATOM 684 C CA . GLY A 1 82 ? -8.150 -11.631 20.999 1.00 75.81 82 GLY A CA 1
ATOM 685 C C . GLY A 1 82 ? -9.000 -11.387 19.742 1.00 75.81 82 GLY A C 1
ATOM 686 O O . GLY A 1 82 ? -8.683 -10.484 18.967 1.00 75.81 82 GLY A O 1
ATOM 687 N N . GLY A 1 83 ? -10.057 -12.178 19.539 1.00 77.88 83 GLY A N 1
ATOM 688 C CA . GLY A 1 83 ? -10.965 -12.094 18.402 1.00 77.88 83 GLY A CA 1
ATOM 689 C C . GLY A 1 83 ? -11.805 -10.817 18.341 1.00 77.88 83 GLY A C 1
ATOM 690 O O . GLY A 1 83 ? -11.813 -9.963 19.233 1.00 77.88 83 GLY A O 1
ATOM 691 N N . THR A 1 84 ? -12.523 -10.669 17.234 1.00 74.19 84 THR A N 1
ATOM 692 C CA . THR A 1 84 ? -13.343 -9.499 16.931 1.00 74.19 84 THR A CA 1
ATOM 693 C C . THR A 1 84 ? -14.824 -9.768 17.179 1.00 74.19 84 THR A C 1
ATOM 695 O O . THR A 1 84 ? -15.429 -10.635 16.559 1.00 74.19 84 THR A O 1
ATOM 698 N N . GLY A 1 85 ? -15.419 -8.966 18.064 1.00 72.56 85 GLY A N 1
ATOM 699 C CA . GLY A 1 85 ? -16.854 -8.974 18.346 1.00 72.56 85 GLY A CA 1
ATOM 700 C C . GLY A 1 85 ? -17.217 -9.463 19.744 1.00 72.56 85 GLY A C 1
ATOM 701 O O . GLY A 1 85 ? -16.355 -9.942 20.479 1.00 72.56 85 GLY A O 1
ATOM 702 N N . PRO A 1 86 ? -18.478 -9.268 20.160 1.00 69.56 86 PRO A N 1
ATOM 703 C CA . PRO A 1 86 ? -18.945 -9.703 21.462 1.00 69.56 86 PRO A CA 1
ATOM 704 C C . PRO A 1 86 ? -19.041 -11.228 21.480 1.00 69.56 86 PRO A C 1
ATOM 706 O O . PRO A 1 86 ? -19.625 -11.830 20.580 1.00 69.56 86 PRO A O 1
ATOM 709 N N . LEU A 1 87 ? -18.509 -11.853 22.533 1.00 65.75 87 LEU A N 1
ATOM 710 C CA . LEU A 1 87 ? -18.843 -13.232 22.878 1.00 65.75 87 LEU A CA 1
ATOM 711 C C . LEU A 1 87 ? -20.346 -13.271 23.158 1.00 65.75 87 LEU A C 1
ATOM 713 O O . LEU A 1 87 ? -20.786 -12.880 24.240 1.00 65.75 87 LEU A O 1
ATOM 717 N N . SER A 1 88 ? -21.151 -13.713 22.192 1.00 58.78 88 SER A N 1
ATOM 718 C CA . SER A 1 88 ? -22.515 -14.120 22.500 1.00 58.78 88 SER A CA 1
ATOM 719 C C . SER A 1 88 ? -22.411 -15.391 23.339 1.00 58.78 88 SER A C 1
ATOM 721 O O . SER A 1 88 ? -22.365 -16.501 22.810 1.00 58.78 88 SER A O 1
ATOM 723 N N . LEU A 1 89 ? -22.317 -15.233 24.659 1.00 56.03 89 LEU A N 1
ATOM 724 C CA . LEU A 1 89 ? -22.716 -16.285 25.580 1.00 56.03 89 LEU A CA 1
ATOM 725 C C . LEU A 1 89 ? -24.181 -16.574 25.248 1.00 56.03 89 LEU A C 1
ATOM 727 O O . LEU A 1 89 ? -25.052 -15.757 25.535 1.00 56.03 89 LEU A O 1
ATOM 731 N N . LEU A 1 90 ? -24.420 -17.684 24.546 1.00 49.72 90 LEU A N 1
ATOM 732 C CA . LEU A 1 90 ? -25.743 -18.280 24.419 1.00 49.72 90 LEU A CA 1
ATOM 733 C C . LEU A 1 90 ? -26.287 -18.437 25.846 1.00 49.72 90 LEU A C 1
ATOM 735 O O . LEU A 1 90 ? -25.766 -19.246 26.615 1.00 49.72 90 LEU A O 1
ATOM 739 N N . LEU A 1 91 ? -27.252 -17.585 26.201 1.00 42.09 91 LEU A N 1
ATOM 740 C CA . LEU A 1 91 ? -28.140 -17.781 27.344 1.00 42.09 91 LEU A CA 1
ATOM 741 C C . LEU A 1 91 ? -29.118 -18.915 27.032 1.00 42.09 91 LEU A C 1
ATOM 743 O O . LEU A 1 91 ? -29.582 -18.977 25.869 1.00 42.09 9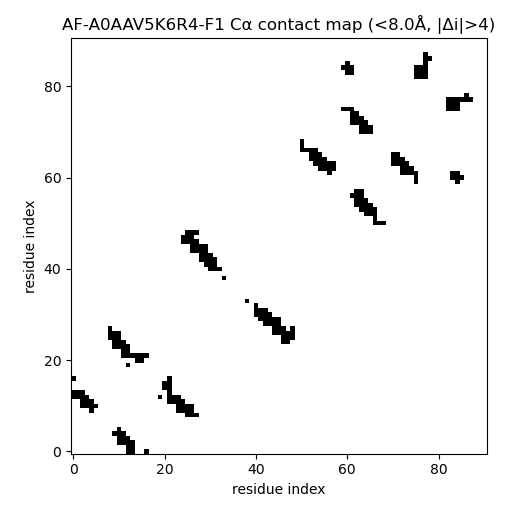1 LEU A O 1
#

Nearest PDB structures (foldseek):
  3kih-assembly1_E  TM=3.148E-01  e=2.055E+00  synthetic construct

Solvent-accessible surface area (backbone atoms only — not comparable to full-atom values): 5919 Å² total; per-residue (Å²): 140,62,77,47,80,46,97,86,44,45,37,48,53,47,87,81,34,85,88,56,72,55,55,75,45,56,47,47,80,45,72,57,79,73,89,75,90,86,72,76,79,52,77,46,76,46,66,66,76,73,68,74,66,48,76,48,77,45,94,80,39,25,43,39,40,33,44,99,87,51,78,47,72,54,77,59,37,35,90,43,92,92,42,37,43,76,67,79,73,84,124